Protein AF-A0A359EDQ5-F1 (afdb_monomer_lite)

Radius of gyration: 17.06 Å; chains: 1; bounding box: 41×29×51 Å

pLDDT: mean 89.93, std 11.16, range [50.0, 98.31]

Structure (mmCIF, N/CA/C/O backbone):
data_AF-A0A359EDQ5-F1
#
_entry.id   AF-A0A359EDQ5-F1
#
loop_
_atom_site.group_PDB
_atom_site.id
_atom_site.type_symbol
_atom_site.label_atom_id
_atom_site.label_alt_id
_atom_site.label_comp_id
_atom_site.label_asym_id
_atom_site.label_entity_id
_atom_site.label_seq_id
_atom_site.pdbx_PDB_ins_code
_atom_site.Cartn_x
_atom_site.Cartn_y
_atom_site.Cartn_z
_atom_site.occupancy
_atom_site.B_iso_or_equiv
_atom_site.auth_seq_id
_atom_site.auth_comp_id
_atom_site.auth_asym_id
_atom_site.auth_atom_id
_atom_site.pdbx_PDB_model_num
ATOM 1 N N . CYS A 1 1 ? -0.536 1.772 -9.699 1.00 50.00 1 CYS A N 1
ATOM 2 C CA . CYS A 1 1 ? -1.063 1.840 -8.316 1.00 50.00 1 CYS A CA 1
ATOM 3 C C . CYS A 1 1 ? -1.316 3.305 -7.915 1.00 50.00 1 CYS A C 1
ATOM 5 O O . CYS A 1 1 ? -0.782 3.793 -6.926 1.00 50.00 1 CYS A O 1
ATOM 7 N N . GLU A 1 2 ? -2.066 4.057 -8.730 1.00 57.19 2 GLU A N 1
ATOM 8 C CA . GLU A 1 2 ? -2.254 5.505 -8.508 1.00 57.19 2 GLU A CA 1
ATOM 9 C C . GLU A 1 2 ? -3.423 5.823 -7.583 1.00 57.19 2 GLU A C 1
ATOM 11 O O . GLU A 1 2 ? -3.377 6.811 -6.856 1.00 57.19 2 GLU A O 1
ATOM 16 N N . VAL A 1 3 ? -4.456 4.979 -7.619 1.00 64.50 3 VAL A N 1
ATOM 17 C CA . VAL A 1 3 ? -5.777 5.309 -7.078 1.00 64.50 3 VAL A CA 1
ATOM 18 C C . VAL A 1 3 ? -5.747 5.462 -5.557 1.00 64.50 3 VAL A C 1
ATOM 20 O O . VAL A 1 3 ? -6.293 6.428 -5.042 1.00 64.50 3 VAL A O 1
ATOM 23 N N . TRP A 1 4 ? -5.046 4.574 -4.846 1.00 74.19 4 TRP A N 1
ATOM 24 C CA . TRP A 1 4 ? -5.057 4.553 -3.376 1.00 74.19 4 TRP A CA 1
ATOM 25 C C . TRP A 1 4 ? -3.692 4.816 -2.719 1.00 74.19 4 TRP A C 1
ATOM 27 O O . TRP A 1 4 ? -3.594 4.836 -1.494 1.00 74.19 4 TRP A O 1
ATOM 37 N N . ARG A 1 5 ? -2.656 5.076 -3.534 1.00 81.56 5 ARG A N 1
ATOM 38 C CA . ARG A 1 5 ? -1.281 5.419 -3.119 1.00 81.56 5 ARG A CA 1
ATOM 39 C C . ARG A 1 5 ? -0.727 4.472 -2.041 1.00 81.56 5 ARG A C 1
ATOM 41 O O . ARG A 1 5 ? -0.610 3.286 -2.327 1.00 81.56 5 ARG A O 1
ATOM 48 N N . ASP A 1 6 ? -0.359 5.000 -0.875 1.00 87.81 6 ASP A N 1
ATOM 49 C CA . ASP A 1 6 ? 0.283 4.281 0.233 1.00 87.81 6 ASP A CA 1
ATOM 50 C C . ASP A 1 6 ? -0.710 3.801 1.304 1.00 87.81 6 ASP A C 1
ATOM 52 O O . ASP A 1 6 ? -0.309 3.284 2.340 1.00 87.81 6 ASP A O 1
ATOM 56 N N . LEU A 1 7 ? -2.018 3.902 1.028 1.00 93.06 7 LEU A N 1
ATOM 57 C CA . LEU A 1 7 ? -3.080 3.467 1.941 1.00 93.06 7 LEU A CA 1
ATOM 58 C C . LEU A 1 7 ? -3.015 4.147 3.320 1.00 93.06 7 LEU A C 1
ATOM 60 O O . LEU A 1 7 ? -3.411 3.557 4.319 1.00 93.06 7 LEU A O 1
ATOM 64 N N . ASP A 1 8 ? -2.570 5.406 3.381 1.00 91.44 8 ASP A N 1
ATOM 65 C CA . ASP A 1 8 ? -2.462 6.187 4.630 1.00 91.44 8 ASP A CA 1
ATOM 66 C C . ASP A 1 8 ? -3.806 6.422 5.343 1.00 91.44 8 ASP A C 1
ATOM 68 O O . ASP A 1 8 ? -3.846 6.877 6.478 1.00 91.44 8 ASP A O 1
ATOM 72 N N . TRP A 1 9 ? -4.913 6.118 4.668 1.00 93.19 9 TRP A N 1
ATOM 73 C CA . TRP A 1 9 ? -6.278 6.168 5.188 1.00 93.19 9 TRP A CA 1
ATOM 74 C C . TRP A 1 9 ? -6.733 4.838 5.819 1.00 93.19 9 TRP A C 1
ATOM 76 O O . TRP A 1 9 ? -7.876 4.737 6.261 1.00 93.19 9 TRP A O 1
ATOM 86 N N . LEU A 1 10 ? -5.862 3.823 5.851 1.00 95.38 10 LEU A N 1
ATOM 87 C CA . LEU A 1 10 ? -6.025 2.599 6.633 1.00 95.38 10 LEU A CA 1
ATOM 88 C C . LEU A 1 10 ? -5.226 2.704 7.932 1.00 95.38 10 LEU A C 1
ATOM 90 O O . LEU A 1 10 ? -4.094 3.196 7.940 1.00 95.38 10 LEU A O 1
ATOM 94 N N . VAL A 1 11 ? -5.777 2.150 9.011 1.00 94.81 11 VAL A N 1
ATOM 95 C CA . VAL A 1 11 ? -4.982 1.844 10.206 1.00 94.81 11 VAL A CA 1
ATOM 96 C C . VAL A 1 11 ? -3.942 0.774 9.871 1.00 94.81 11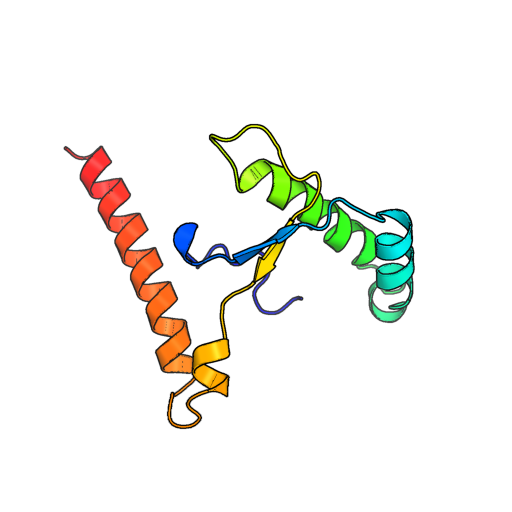 VAL A C 1
ATOM 98 O O . VAL A 1 11 ? -4.173 -0.073 9.007 1.00 94.81 11 VAL A O 1
ATOM 101 N N . ASP A 1 12 ? -2.797 0.785 10.555 1.00 90.62 12 ASP A N 1
ATOM 102 C CA . ASP A 1 12 ? -1.684 -0.114 10.213 1.00 90.62 12 ASP A CA 1
ATOM 103 C C . ASP A 1 12 ? -2.060 -1.600 10.305 1.00 90.62 12 ASP A C 1
ATOM 105 O O . ASP A 1 12 ? -1.581 -2.396 9.503 1.00 90.62 12 ASP A O 1
ATOM 109 N N . SER A 1 13 ? -2.977 -1.970 11.207 1.00 91.81 13 SER A N 1
ATOM 110 C CA . SER A 1 13 ? -3.478 -3.346 11.336 1.00 91.81 13 SER A CA 1
ATOM 111 C C . SER A 1 13 ? -4.331 -3.820 10.155 1.00 91.81 13 SER A C 1
ATOM 113 O O . SER A 1 13 ? -4.482 -5.023 9.972 1.00 91.81 13 SER A O 1
ATOM 115 N N . ASP A 1 14 ? -4.902 -2.897 9.376 1.00 94.31 14 ASP A N 1
ATOM 116 C CA . ASP A 1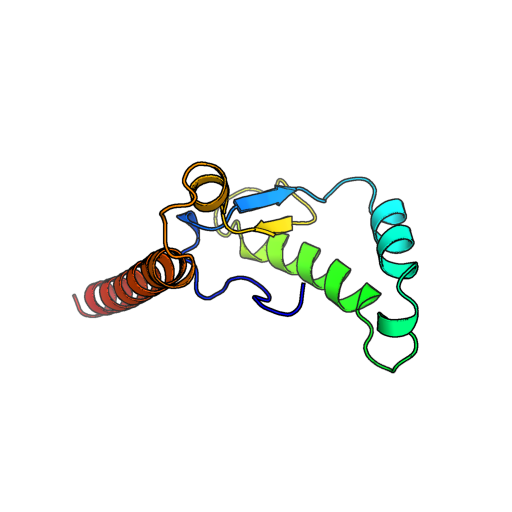 14 ? -5.717 -3.203 8.193 1.00 94.31 14 ASP A CA 1
ATOM 117 C C . ASP A 1 14 ? -4.874 -3.209 6.896 1.00 94.31 14 ASP A C 1
ATOM 119 O O . ASP A 1 14 ? -5.375 -3.576 5.830 1.00 94.31 14 ASP A O 1
ATOM 123 N N . LYS A 1 15 ? -3.588 -2.827 6.963 1.00 93.00 15 LYS A N 1
ATOM 124 C CA . LYS A 1 15 ? -2.652 -2.899 5.831 1.00 93.00 15 LYS A CA 1
ATOM 125 C C . LYS A 1 15 ? -2.040 -4.295 5.737 1.00 93.00 15 LYS A C 1
ATOM 127 O O . LYS A 1 15 ? -1.453 -4.803 6.689 1.00 93.00 15 LYS A O 1
ATOM 132 N N . ILE A 1 16 ? -2.085 -4.882 4.545 1.00 91.56 16 ILE A N 1
ATOM 133 C CA . ILE A 1 16 ? -1.334 -6.100 4.227 1.00 91.56 16 ILE A CA 1
ATOM 134 C C . ILE A 1 16 ? 0.006 -5.696 3.618 1.00 91.56 16 ILE A C 1
ATOM 136 O O . ILE A 1 16 ? 0.043 -5.104 2.540 1.00 91.56 16 ILE A O 1
ATOM 140 N N . GLY A 1 17 ? 1.101 -6.026 4.301 1.00 91.00 17 GLY A N 1
ATOM 141 C CA . GLY A 1 17 ? 2.457 -5.882 3.776 1.00 91.00 17 GLY A CA 1
ATOM 142 C C . GLY A 1 17 ? 2.874 -7.110 2.969 1.00 91.00 17 GLY A C 1
ATOM 143 O O . GLY A 1 17 ? 2.880 -8.224 3.485 1.00 91.00 17 GLY A O 1
ATOM 144 N N . PHE A 1 18 ? 3.251 -6.904 1.711 1.00 91.56 18 PHE A N 1
ATOM 145 C CA . PHE A 1 18 ? 3.872 -7.914 0.862 1.00 91.56 18 PHE A CA 1
ATOM 146 C C . PHE A 1 18 ? 5.377 -7.672 0.814 1.00 91.56 18 PHE A C 1
ATOM 148 O O . PHE A 1 18 ? 5.809 -6.603 0.374 1.00 91.56 18 PHE A O 1
ATOM 155 N N . ASP A 1 19 ? 6.160 -8.663 1.235 1.00 92.00 19 ASP A N 1
ATOM 156 C CA . ASP A 1 19 ? 7.617 -8.611 1.149 1.00 92.00 19 ASP A CA 1
ATOM 157 C C . ASP A 1 19 ? 8.064 -8.648 -0.322 1.00 92.00 19 ASP A C 1
ATOM 159 O O . ASP A 1 19 ? 7.744 -9.570 -1.075 1.00 92.00 19 ASP A O 1
ATOM 163 N N . THR A 1 20 ? 8.794 -7.616 -0.737 1.00 93.38 20 THR A N 1
ATOM 164 C CA . THR A 1 20 ? 9.404 -7.493 -2.063 1.00 93.38 20 THR A CA 1
ATOM 165 C C . THR A 1 20 ? 10.917 -7.294 -1.957 1.00 93.38 20 THR A C 1
ATOM 167 O O . THR A 1 20 ? 11.496 -6.531 -2.730 1.00 93.38 20 THR A O 1
ATOM 170 N N . SER A 1 21 ? 11.566 -7.905 -0.970 1.00 92.75 21 SER A N 1
ATOM 171 C CA . SER A 1 21 ? 13.011 -7.772 -0.738 1.00 92.75 21 SER A CA 1
ATOM 172 C C . SER A 1 21 ? 13.839 -8.474 -1.808 1.00 92.75 21 SER A C 1
ATOM 174 O O . SER A 1 21 ? 14.923 -8.020 -2.168 1.00 92.75 21 SER A O 1
ATOM 176 N N . GLU A 1 22 ? 13.329 -9.584 -2.336 1.00 93.69 22 GLU A N 1
ATOM 177 C CA . GLU A 1 22 ? 14.065 -10.416 -3.279 1.00 93.69 22 GLU A CA 1
ATOM 178 C C . GLU A 1 22 ? 13.956 -9.917 -4.724 1.00 93.69 22 GLU A C 1
ATOM 180 O O . GLU A 1 22 ? 12.991 -9.269 -5.133 1.00 93.69 22 GLU A O 1
ATOM 185 N N . HIS A 1 23 ? 14.952 -10.272 -5.538 1.00 95.06 23 HIS A N 1
ATOM 186 C CA . HIS A 1 23 ? 14.942 -10.058 -6.987 1.00 95.06 23 HIS A CA 1
ATOM 187 C C . HIS A 1 23 ? 14.736 -8.595 -7.434 1.00 95.06 23 HIS A C 1
ATOM 189 O O . HIS A 1 23 ? 14.026 -8.333 -8.407 1.00 95.06 23 HIS A O 1
ATOM 195 N N . GLU A 1 24 ? 15.389 -7.630 -6.774 1.00 94.50 24 GLU A N 1
ATOM 196 C CA . GLU A 1 24 ? 15.294 -6.193 -7.105 1.00 94.50 24 GLU A CA 1
ATOM 197 C C . GLU A 1 24 ? 15.553 -5.901 -8.598 1.00 94.50 24 GLU A C 1
ATOM 199 O O . GLU A 1 24 ? 14.870 -5.072 -9.202 1.00 94.50 24 GLU A O 1
ATOM 204 N N . SER A 1 25 ? 16.477 -6.631 -9.233 1.00 95.75 25 SER A N 1
ATOM 205 C CA . SER A 1 25 ? 16.760 -6.502 -10.669 1.00 95.75 25 SER A CA 1
ATOM 206 C C . SER A 1 25 ? 15.567 -6.882 -11.554 1.00 95.75 25 SER A C 1
ATOM 208 O O . SER A 1 25 ? 15.271 -6.173 -12.517 1.00 95.75 25 SER A O 1
ATOM 210 N N . LEU A 1 26 ? 14.844 -7.956 -11.217 1.00 96.44 26 LEU A N 1
ATOM 211 C CA . LEU A 1 26 ? 13.628 -8.361 -11.930 1.00 96.44 26 LEU A CA 1
ATOM 212 C C . LEU A 1 26 ? 12.498 -7.359 -11.699 1.00 96.44 26 LEU A C 1
ATOM 214 O O . LEU A 1 26 ? 11.761 -7.040 -12.629 1.00 96.44 26 LEU A O 1
ATOM 218 N N . GLN A 1 27 ? 12.384 -6.821 -10.484 1.00 95.19 27 GLN A N 1
ATOM 219 C CA . GLN A 1 27 ? 11.410 -5.779 -10.175 1.00 95.19 27 GLN A CA 1
ATOM 220 C C . GLN A 1 27 ? 11.642 -4.518 -11.017 1.00 95.19 27 GLN A C 1
ATOM 222 O O . GLN A 1 27 ? 10.695 -3.996 -11.608 1.00 95.19 27 GLN A O 1
ATOM 227 N N . ALA A 1 28 ? 12.890 -4.048 -11.096 1.00 94.75 28 ALA A N 1
ATOM 228 C CA . ALA A 1 28 ? 13.255 -2.880 -11.890 1.00 94.75 28 ALA A CA 1
ATOM 229 C C . ALA A 1 28 ? 12.995 -3.113 -13.385 1.00 94.75 28 ALA A C 1
ATOM 231 O O . ALA A 1 28 ? 12.398 -2.260 -14.042 1.00 94.75 28 ALA A O 1
ATOM 232 N N . ALA A 1 29 ? 13.369 -4.288 -13.904 1.00 95.94 29 ALA A N 1
ATOM 233 C CA . ALA A 1 29 ? 13.092 -4.663 -15.288 1.00 95.94 29 ALA A CA 1
ATOM 234 C C . ALA A 1 29 ? 11.584 -4.684 -15.584 1.00 95.94 29 ALA A C 1
ATOM 236 O O . ALA A 1 29 ? 11.157 -4.124 -16.589 1.00 95.94 29 ALA A O 1
ATOM 237 N N . LEU A 1 30 ? 10.773 -5.267 -14.693 1.00 94.62 30 LEU A N 1
ATOM 238 C CA . LEU A 1 30 ? 9.322 -5.365 -14.859 1.00 94.62 30 LEU A CA 1
ATOM 239 C C . LEU A 1 30 ? 8.647 -3.990 -14.891 1.00 94.62 30 LEU A C 1
ATOM 241 O O . LEU A 1 30 ? 7.835 -3.729 -15.776 1.00 94.62 30 LEU A O 1
ATOM 245 N N . VAL A 1 31 ? 8.970 -3.102 -13.945 1.00 92.75 31 VAL A N 1
ATOM 246 C CA . VAL A 1 31 ? 8.387 -1.749 -13.937 1.00 92.75 31 VAL A CA 1
ATOM 247 C C . VAL A 1 31 ? 8.880 -0.941 -15.144 1.00 92.75 31 VAL A C 1
ATOM 249 O O . VAL A 1 31 ? 8.119 -0.157 -15.705 1.00 92.75 31 VAL A O 1
ATOM 252 N N . GLY A 1 32 ? 10.111 -1.192 -15.600 1.00 93.25 32 GLY A N 1
ATOM 253 C CA . GLY A 1 32 ? 10.701 -0.584 -16.792 1.00 93.25 32 GLY A CA 1
ATOM 254 C C . GLY A 1 32 ? 9.969 -0.875 -18.108 1.00 93.25 32 GLY A C 1
ATOM 255 O O . GLY A 1 32 ? 10.116 -0.108 -19.054 1.00 93.25 32 GLY A O 1
ATOM 256 N N . VAL A 1 33 ? 9.150 -1.934 -18.182 1.00 95.38 33 VAL A N 1
ATOM 257 C CA . VAL A 1 33 ? 8.371 -2.279 -19.392 1.00 95.38 33 VAL A CA 1
ATOM 258 C C . VAL A 1 33 ? 7.314 -1.213 -19.725 1.00 95.38 33 VAL A C 1
ATOM 260 O O . VAL A 1 33 ? 6.908 -1.073 -20.879 1.00 95.38 33 VAL A O 1
ATOM 263 N N . PHE A 1 34 ? 6.857 -0.436 -18.739 1.00 92.19 34 PHE A N 1
ATOM 264 C CA . PHE A 1 34 ? 5.760 0.520 -18.906 1.00 92.19 34 PHE A CA 1
ATOM 265 C C . PHE A 1 34 ? 6.244 1.890 -19.410 1.00 92.19 34 PHE A C 1
ATOM 267 O O . PHE A 1 34 ? 6.163 2.885 -18.695 1.00 92.19 34 PHE A O 1
ATOM 274 N N . ASP A 1 35 ? 6.691 1.961 -20.666 1.00 90.75 35 ASP A N 1
ATOM 275 C CA . ASP A 1 35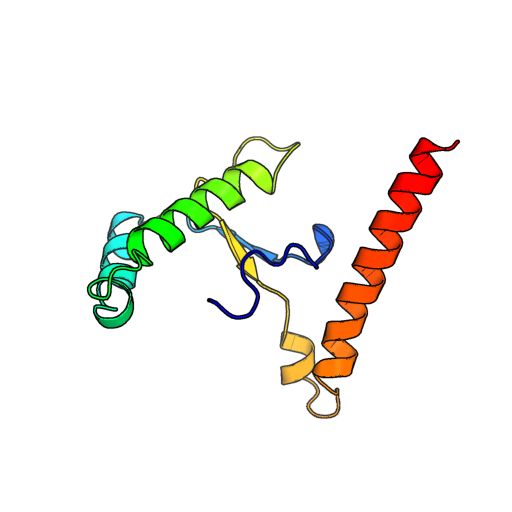 ? 7.300 3.168 -21.258 1.00 90.75 35 ASP A CA 1
ATOM 276 C C . ASP A 1 35 ? 6.401 4.419 -21.194 1.00 90.75 35 ASP A C 1
ATOM 278 O O . ASP A 1 35 ? 6.850 5.509 -20.839 1.00 90.75 35 ASP A O 1
ATOM 282 N N . SER A 1 36 ? 5.088 4.259 -21.405 1.00 91.44 36 SER A N 1
ATOM 283 C CA . SER A 1 36 ? 4.117 5.362 -21.260 1.00 91.44 36 SER A CA 1
ATOM 284 C C . SER A 1 36 ? 4.098 5.989 -19.857 1.00 91.44 36 SER A C 1
ATOM 286 O O . SER A 1 36 ? 3.742 7.157 -19.705 1.00 91.44 36 SER A O 1
ATOM 288 N N . GLN A 1 37 ? 4.506 5.230 -18.837 1.00 87.62 37 GLN A N 1
ATOM 289 C CA . GLN A 1 37 ? 4.618 5.654 -17.444 1.00 87.62 37 GLN A CA 1
ATOM 290 C C . GLN A 1 37 ? 6.047 6.094 -17.082 1.00 87.62 37 GLN A C 1
ATOM 292 O O . GLN A 1 37 ? 6.322 6.314 -15.914 1.00 87.62 37 GLN A O 1
ATOM 297 N N . ILE A 1 38 ? 6.988 6.184 -18.024 1.00 89.94 38 ILE A N 1
ATOM 298 C CA . ILE A 1 38 ? 8.390 6.548 -17.737 1.00 89.94 38 ILE A CA 1
ATOM 299 C C . ILE A 1 38 ? 8.848 7.683 -18.655 1.00 89.94 38 ILE A C 1
ATOM 301 O O . ILE A 1 38 ? 9.373 8.695 -18.184 1.00 89.94 38 ILE A O 1
ATOM 305 N N . ALA A 1 39 ? 8.611 7.549 -19.962 1.00 88.44 39 ALA A N 1
ATOM 306 C CA . ALA A 1 39 ? 9.062 8.494 -20.979 1.00 88.44 39 ALA A CA 1
ATOM 307 C C . ALA A 1 39 ? 8.325 9.844 -20.926 1.00 88.44 39 ALA A C 1
ATOM 309 O O . ALA A 1 39 ? 8.891 10.876 -21.277 1.00 88.44 39 ALA A O 1
ATOM 310 N N . GLY A 1 40 ? 7.082 9.866 -20.433 1.00 84.50 40 GLY A N 1
ATOM 311 C CA . GLY A 1 40 ? 6.239 11.067 -20.349 1.00 84.50 40 GLY A CA 1
ATOM 312 C C . GLY A 1 40 ? 6.608 12.065 -19.240 1.00 84.50 40 GLY A C 1
ATOM 313 O O . GLY A 1 40 ? 5.800 12.931 -18.911 1.00 84.50 40 GLY A O 1
ATOM 314 N N . GLY A 1 41 ? 7.784 11.931 -18.615 1.00 81.31 41 GLY A N 1
ATOM 315 C CA . GLY A 1 41 ? 8.298 12.842 -17.581 1.00 81.31 41 GLY A CA 1
ATOM 316 C C . GLY A 1 41 ? 7.962 12.454 -16.138 1.00 81.31 41 GLY A C 1
ATOM 317 O O . GLY A 1 41 ? 8.572 12.972 -15.204 1.00 81.31 41 GLY A O 1
ATOM 318 N N . LYS A 1 42 ? 7.049 11.503 -15.925 1.00 83.31 42 LYS A N 1
ATOM 319 C CA . LYS A 1 42 ? 6.829 10.885 -14.612 1.00 83.31 42 LYS A CA 1
ATOM 320 C C . LYS A 1 42 ? 7.684 9.623 -14.515 1.00 83.31 42 LYS A C 1
ATOM 322 O O . LYS A 1 42 ? 7.538 8.735 -15.335 1.00 83.31 42 LYS A O 1
ATOM 327 N N . ARG A 1 43 ? 8.573 9.532 -13.524 1.00 92.75 43 ARG A N 1
ATOM 328 C CA . ARG A 1 43 ? 9.483 8.387 -13.322 1.00 92.75 43 ARG A CA 1
ATOM 329 C C . ARG A 1 43 ? 8.857 7.322 -12.418 1.00 92.75 43 ARG A C 1
ATOM 331 O O . ARG A 1 43 ? 9.258 7.175 -11.262 1.00 92.75 43 ARG A O 1
ATOM 338 N N . TYR A 1 44 ? 7.827 6.621 -12.908 1.00 91.50 44 TYR A N 1
ATOM 339 C CA . TYR A 1 44 ? 7.126 5.602 -12.106 1.00 91.50 44 TYR A CA 1
ATOM 340 C C . TYR A 1 44 ? 8.017 4.418 -11.727 1.00 91.50 44 TYR A C 1
ATOM 342 O O . TYR A 1 44 ? 7.779 3.799 -10.691 1.00 91.50 44 TYR A O 1
ATOM 350 N N . ASP A 1 45 ? 9.054 4.138 -12.513 1.00 93.50 45 ASP A N 1
ATOM 351 C CA . ASP A 1 45 ? 10.129 3.206 -12.180 1.00 93.50 45 ASP A CA 1
ATOM 352 C C . ASP A 1 45 ? 10.794 3.574 -10.847 1.00 93.50 45 ASP A C 1
ATOM 354 O O . ASP A 1 45 ? 10.756 2.797 -9.890 1.00 93.50 45 ASP A O 1
ATOM 358 N N . LEU A 1 46 ? 11.309 4.801 -10.743 1.00 94.56 46 LEU A N 1
ATOM 359 C CA . LEU A 1 46 ? 11.971 5.286 -9.534 1.00 94.56 46 LEU A CA 1
ATOM 360 C C . LEU A 1 46 ? 10.986 5.433 -8.374 1.00 94.56 46 LEU A C 1
ATOM 362 O O . LEU A 1 46 ? 11.299 5.039 -7.252 1.00 94.56 46 LEU A O 1
ATOM 366 N N . ALA A 1 47 ? 9.790 5.964 -8.639 1.00 93.75 47 ALA A N 1
ATOM 367 C CA . ALA A 1 47 ? 8.779 6.175 -7.610 1.00 93.75 47 ALA A CA 1
ATOM 368 C C . ALA A 1 47 ? 8.301 4.851 -6.994 1.00 93.75 47 ALA A C 1
ATOM 370 O O . ALA A 1 47 ? 8.180 4.753 -5.777 1.00 93.75 47 ALA A O 1
ATOM 371 N N . THR A 1 48 ? 8.068 3.819 -7.811 1.00 92.94 48 THR A N 1
ATOM 372 C CA . THR A 1 48 ? 7.608 2.507 -7.329 1.00 92.94 48 THR A CA 1
ATOM 373 C C . THR A 1 48 ? 8.678 1.822 -6.486 1.00 92.94 48 THR A C 1
ATOM 375 O O . THR A 1 48 ? 8.379 1.334 -5.396 1.00 92.94 48 THR A O 1
ATOM 378 N N . MET A 1 49 ? 9.930 1.811 -6.957 1.00 94.62 49 MET A N 1
ATOM 379 C CA . MET A 1 49 ? 11.035 1.194 -6.218 1.00 94.62 49 MET A CA 1
ATOM 380 C C . MET A 1 49 ? 11.354 1.961 -4.930 1.00 94.62 49 MET A C 1
ATOM 382 O O . MET A 1 49 ? 11.541 1.348 -3.881 1.00 94.62 49 MET A O 1
ATOM 386 N N . GLY A 1 50 ? 11.357 3.297 -4.981 1.00 94.50 50 GLY A N 1
ATOM 387 C CA . GLY A 1 50 ? 11.566 4.144 -3.806 1.00 94.50 50 GLY A CA 1
ATOM 388 C C . GLY A 1 50 ? 10.475 3.960 -2.754 1.00 94.50 50 GLY A C 1
ATOM 389 O O . GLY A 1 50 ? 10.781 3.804 -1.575 1.00 94.50 50 GLY A O 1
ATOM 390 N N . ARG A 1 51 ? 9.211 3.884 -3.182 1.00 92.81 51 ARG A N 1
ATOM 391 C CA . ARG A 1 51 ? 8.071 3.629 -2.295 1.00 92.81 51 ARG A CA 1
ATOM 392 C C . ARG A 1 51 ? 8.192 2.298 -1.559 1.00 92.81 51 ARG A C 1
ATOM 394 O O . ARG A 1 51 ? 7.950 2.265 -0.363 1.00 92.81 51 ARG A O 1
ATOM 401 N N . ARG A 1 52 ? 8.623 1.221 -2.226 1.00 93.00 52 ARG A N 1
ATOM 402 C CA . ARG A 1 52 ? 8.823 -0.081 -1.559 1.00 93.00 52 ARG A CA 1
ATOM 403 C C . ARG A 1 52 ? 9.824 0.008 -0.412 1.00 93.00 52 ARG A C 1
ATOM 405 O O . ARG A 1 52 ? 9.571 -0.540 0.657 1.00 93.00 52 ARG A O 1
ATOM 412 N N . LYS A 1 53 ? 10.933 0.721 -0.626 1.00 93.38 53 LYS A N 1
ATOM 413 C CA . LYS A 1 53 ? 11.960 0.942 0.403 1.00 93.38 53 LYS A CA 1
ATOM 414 C C . LYS A 1 53 ? 11.430 1.814 1.539 1.00 93.38 53 LYS A C 1
ATOM 416 O O . LYS A 1 53 ? 11.579 1.448 2.696 1.00 93.38 53 LYS A O 1
ATOM 421 N N . ALA A 1 54 ? 10.755 2.917 1.210 1.00 92.50 54 ALA A N 1
ATOM 422 C CA . ALA A 1 54 ? 10.137 3.790 2.206 1.00 92.50 54 ALA A CA 1
ATOM 423 C C . ALA A 1 54 ? 9.120 3.030 3.072 1.00 92.50 54 ALA A C 1
ATOM 425 O O . ALA A 1 54 ? 9.158 3.123 4.294 1.00 92.50 54 ALA A O 1
ATOM 426 N N . ASN A 1 55 ? 8.261 2.223 2.450 1.00 92.12 55 ASN A N 1
ATOM 427 C CA . ASN A 1 55 ? 7.278 1.409 3.155 1.00 92.12 55 ASN A CA 1
ATOM 428 C C . ASN A 1 55 ? 7.947 0.404 4.091 1.00 92.12 55 ASN A C 1
ATOM 430 O O . ASN A 1 55 ? 7.551 0.318 5.244 1.00 92.12 55 ASN A O 1
ATOM 434 N N . ALA A 1 56 ? 8.993 -0.297 3.642 1.00 90.06 56 ALA A N 1
ATOM 435 C CA . ALA A 1 56 ? 9.747 -1.202 4.508 1.00 90.06 56 ALA A CA 1
ATOM 436 C C . ALA A 1 56 ? 10.284 -0.490 5.762 1.00 90.06 56 ALA A C 1
ATOM 438 O O . ALA A 1 56 ? 10.098 -0.986 6.867 1.00 90.06 56 ALA A O 1
ATOM 439 N N . THR A 1 57 ? 10.854 0.708 5.600 1.00 88.81 57 THR A N 1
ATOM 440 C CA . THR A 1 57 ? 11.379 1.511 6.715 1.00 88.81 57 THR A CA 1
ATOM 441 C C . THR A 1 57 ? 10.289 2.021 7.663 1.00 88.81 57 THR A C 1
ATOM 443 O O . THR A 1 57 ? 10.496 2.059 8.872 1.00 88.81 57 THR A O 1
ATOM 446 N N . TYR A 1 58 ? 9.140 2.459 7.141 1.00 86.75 58 TYR A N 1
ATOM 447 C CA . TYR A 1 58 ? 8.110 3.110 7.959 1.00 86.75 58 TYR A CA 1
ATOM 448 C C . TYR A 1 58 ? 7.064 2.150 8.539 1.00 86.75 58 TYR A C 1
ATOM 450 O O . TYR A 1 58 ? 6.418 2.504 9.522 1.00 86.75 58 TYR A O 1
ATOM 458 N N . PHE A 1 59 ? 6.885 0.955 7.967 1.00 79.06 59 PHE A N 1
ATOM 459 C CA . PHE A 1 59 ? 5.842 0.018 8.398 1.00 79.06 59 PHE A CA 1
ATOM 460 C C . PHE A 1 59 ? 6.154 -0.671 9.732 1.00 79.06 59 PHE A C 1
ATOM 462 O O . PHE A 1 59 ? 5.254 -0.894 10.537 1.00 79.06 59 PHE A O 1
ATOM 469 N N . GLN A 1 60 ? 7.420 -1.016 9.987 1.00 66.88 60 GLN A N 1
ATOM 470 C CA . GLN A 1 60 ? 7.842 -1.718 11.204 1.00 66.88 60 GLN A CA 1
ATOM 471 C C . GLN A 1 60 ? 8.648 -0.795 12.122 1.00 66.88 60 GLN A C 1
ATOM 473 O O . GLN A 1 60 ? 9.848 -0.953 12.297 1.00 66.88 60 GLN A O 1
ATOM 478 N N . SER A 1 61 ? 7.979 0.149 12.783 1.00 56.47 61 SER A N 1
ATOM 479 C CA . SER A 1 61 ? 8.629 1.091 13.710 1.00 56.47 61 SER A CA 1
ATOM 480 C C . SER A 1 61 ? 9.252 0.444 14.963 1.00 56.47 61 SER A C 1
ATOM 482 O O . SER A 1 61 ? 10.059 1.082 15.641 1.00 56.47 61 SER A O 1
ATOM 484 N N . HIS A 1 62 ? 8.906 -0.811 15.285 1.00 52.28 62 HIS A N 1
ATOM 485 C CA . HIS A 1 62 ? 9.332 -1.499 16.515 1.00 52.28 62 HIS A CA 1
ATOM 486 C C . HIS A 1 62 ? 9.893 -2.924 16.309 1.00 52.28 62 HIS A C 1
ATOM 488 O O . HIS A 1 62 ? 10.099 -3.641 17.289 1.00 52.28 62 HIS A O 1
ATOM 494 N N . GLY A 1 63 ? 10.146 -3.347 15.064 1.00 54.88 63 GLY A N 1
ATOM 495 C CA . GLY A 1 63 ? 10.754 -4.644 14.728 1.00 54.88 63 GLY A CA 1
ATOM 496 C C . GLY A 1 63 ? 12.163 -4.487 14.149 1.00 54.88 63 GLY A C 1
ATOM 497 O O . GLY A 1 63 ? 12.521 -3.415 13.678 1.00 54.88 63 GLY A O 1
ATOM 498 N N . VAL A 1 64 ? 12.980 -5.544 14.183 1.00 53.72 64 VAL A N 1
ATOM 499 C CA . VAL A 1 64 ? 14.224 -5.589 13.391 1.00 53.72 64 VAL A CA 1
ATOM 500 C C . VAL A 1 64 ? 13.820 -5.716 11.921 1.00 53.72 64 VAL A C 1
ATOM 502 O O . VAL A 1 64 ? 13.054 -6.629 11.614 1.00 53.72 64 VAL A O 1
ATOM 505 N N . ASP A 1 65 ? 14.309 -4.817 11.055 1.00 57.47 65 ASP A N 1
ATOM 506 C CA . ASP A 1 65 ? 14.010 -4.765 9.614 1.00 57.47 65 ASP A CA 1
ATOM 507 C C . ASP A 1 65 ? 14.150 -6.154 8.974 1.00 57.47 65 ASP A C 1
ATOM 509 O O . ASP A 1 65 ? 15.250 -6.619 8.672 1.00 57.47 65 ASP A O 1
ATOM 513 N N . SER A 1 66 ? 13.023 -6.843 8.803 1.00 73.88 66 SER A N 1
ATOM 514 C CA . SER A 1 66 ? 13.003 -8.181 8.202 1.00 73.88 66 SER A CA 1
ATOM 515 C C . SER A 1 66 ? 12.864 -8.123 6.681 1.00 73.88 66 SER A C 1
ATOM 517 O O . SER A 1 66 ? 13.304 -9.043 5.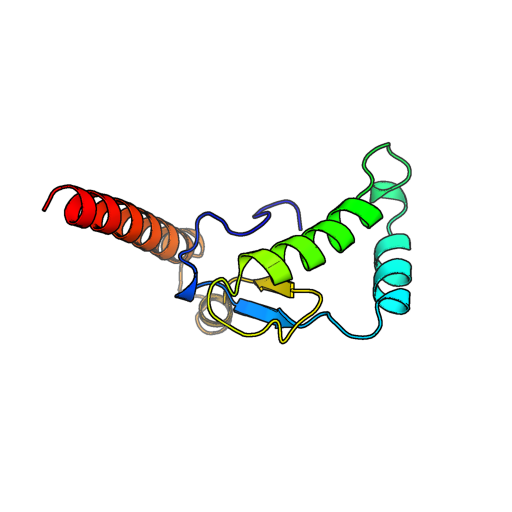995 1.00 73.88 66 SER A O 1
ATOM 519 N N . SER A 1 67 ? 12.348 -7.008 6.155 1.00 84.75 67 SER A N 1
ATOM 520 C CA . SER A 1 67 ? 12.149 -6.775 4.725 1.00 84.75 67 SER A CA 1
ATOM 521 C C . SER A 1 67 ? 12.884 -5.508 4.270 1.00 84.75 67 SER A C 1
ATOM 523 O O . SER A 1 67 ? 12.850 -4.478 4.933 1.00 84.75 67 SER A O 1
ATOM 525 N N . LEU A 1 68 ? 13.522 -5.564 3.099 1.00 89.81 68 LEU A N 1
ATOM 526 C CA . LEU A 1 68 ? 14.191 -4.443 2.421 1.00 89.81 68 LEU A CA 1
ATOM 527 C C . LEU A 1 68 ? 13.266 -3.699 1.442 1.00 89.81 68 LEU A C 1
ATOM 529 O O . LEU A 1 68 ? 13.618 -2.639 0.917 1.00 89.81 68 LEU A O 1
ATOM 533 N N . GLY A 1 69 ? 12.082 -4.252 1.177 1.00 92.44 69 GLY A N 1
ATOM 534 C CA . GLY A 1 69 ? 11.042 -3.615 0.382 1.00 92.44 69 GLY A CA 1
ATOM 535 C C . GLY A 1 69 ? 9.667 -4.173 0.727 1.00 92.44 69 GLY A C 1
ATOM 536 O O . GLY A 1 69 ? 9.518 -5.382 0.875 1.00 92.44 69 GLY A O 1
ATOM 537 N N . VAL A 1 70 ? 8.667 -3.296 0.833 1.00 92.44 70 VAL A N 1
ATOM 538 C CA . VAL A 1 70 ? 7.280 -3.673 1.131 1.00 92.44 70 VAL A CA 1
ATOM 539 C C . VAL A 1 70 ? 6.317 -2.990 0.164 1.00 92.44 70 VAL A C 1
ATOM 541 O O . VAL A 1 70 ? 6.349 -1.774 -0.029 1.00 92.44 70 VAL A O 1
ATOM 544 N N . ALA A 1 71 ? 5.411 -3.763 -0.427 1.00 92.12 71 ALA A N 1
ATOM 545 C CA . ALA A 1 71 ? 4.227 -3.228 -1.095 1.00 92.12 71 ALA A CA 1
ATOM 546 C C . ALA A 1 71 ? 3.006 -3.390 -0.182 1.00 92.12 71 ALA A C 1
ATOM 548 O O . ALA A 1 71 ? 2.840 -4.440 0.428 1.00 92.12 71 ALA A O 1
ATOM 549 N N . TYR A 1 72 ? 2.141 -2.380 -0.101 1.00 92.69 72 TYR A N 1
ATOM 550 C CA . TYR A 1 72 ? 0.900 -2.485 0.668 1.00 92.69 72 TYR A CA 1
ATOM 551 C C . TYR A 1 72 ? -0.272 -2.959 -0.189 1.00 92.69 72 TYR A C 1
ATOM 553 O O . TYR A 1 72 ? -0.357 -2.649 -1.381 1.00 92.69 72 TYR A O 1
ATOM 561 N N . GLY A 1 73 ? -1.215 -3.644 0.448 1.00 92.50 73 GLY A N 1
ATOM 562 C CA . GLY A 1 73 ? -2.537 -3.923 -0.092 1.00 92.50 73 GLY A CA 1
ATOM 563 C C . GLY A 1 73 ? -3.630 -3.845 0.969 1.00 92.50 73 GLY A C 1
ATOM 564 O O . GLY A 1 73 ? -3.364 -3.864 2.169 1.00 92.50 73 GLY A O 1
ATOM 565 N N . MET A 1 74 ? -4.866 -3.763 0.486 1.00 94.31 74 MET A N 1
ATOM 566 C CA . MET A 1 74 ? -6.093 -3.905 1.268 1.00 94.31 74 MET A CA 1
ATOM 567 C C . MET A 1 74 ? -6.738 -5.239 0.900 1.00 94.31 74 MET A C 1
ATOM 569 O O . MET A 1 74 ? -6.800 -5.573 -0.287 1.00 94.31 74 MET A O 1
ATOM 573 N N . ASP A 1 75 ? -7.228 -5.989 1.886 1.00 94.62 75 ASP A N 1
ATOM 574 C CA . ASP A 1 75 ? -7.917 -7.248 1.611 1.00 94.62 75 ASP A CA 1
ATOM 575 C C . ASP A 1 75 ? -9.290 -7.004 0.972 1.00 94.62 75 ASP A C 1
ATOM 577 O O . ASP A 1 75 ? -10.234 -6.548 1.618 1.00 94.62 75 ASP A O 1
ATOM 581 N N . LEU A 1 76 ? -9.401 -7.328 -0.314 1.00 94.94 76 LEU A N 1
ATOM 582 C CA . LEU A 1 76 ? -10.652 -7.273 -1.071 1.00 94.94 76 LEU A CA 1
ATOM 583 C C . LEU A 1 76 ? -11.313 -8.649 -1.229 1.00 94.94 76 LEU A C 1
ATOM 585 O O . LEU A 1 76 ? -12.373 -8.747 -1.851 1.00 94.94 76 LEU A O 1
ATOM 589 N N . THR A 1 77 ? -10.731 -9.709 -0.660 1.00 96.25 77 THR A N 1
ATOM 590 C CA . THR A 1 77 ? -11.280 -11.074 -0.705 1.00 96.25 77 THR A CA 1
ATOM 591 C C . THR A 1 77 ? -12.747 -11.145 -0.258 1.00 96.25 77 THR A C 1
ATOM 593 O O . THR A 1 77 ? -13.508 -11.880 -0.899 1.00 96.25 77 THR A O 1
ATOM 596 N N . PRO A 1 78 ? -13.215 -10.368 0.749 1.00 96.75 78 PRO A N 1
ATOM 597 C CA . PRO A 1 78 ? -14.630 -10.346 1.120 1.00 96.75 78 PRO A CA 1
ATOM 598 C C . PRO A 1 78 ? -15.564 -9.910 -0.015 1.00 96.75 78 PRO A C 1
ATOM 600 O O . PRO A 1 78 ? -16.618 -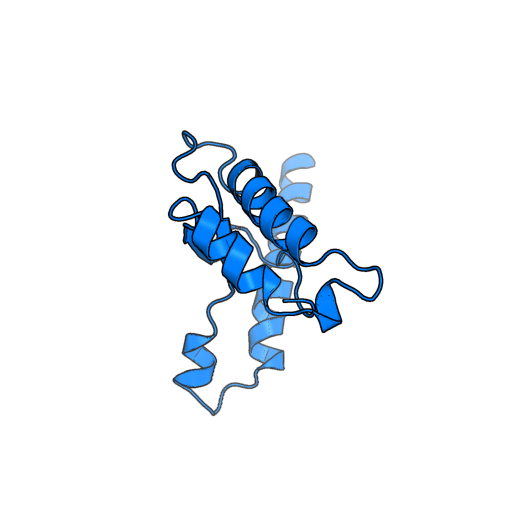10.517 -0.189 1.00 96.75 78 PRO A O 1
ATOM 603 N N . LEU A 1 79 ? -15.174 -8.916 -0.823 1.00 96.94 79 LEU A N 1
ATOM 604 C CA . LEU A 1 79 ? -15.980 -8.442 -1.957 1.00 96.94 79 LEU A CA 1
ATOM 605 C C . LEU A 1 79 ? -16.058 -9.480 -3.079 1.00 96.94 79 LEU A C 1
ATOM 607 O O . LEU A 1 79 ? -17.083 -9.607 -3.741 1.00 96.94 79 LEU A O 1
ATOM 611 N N . VAL A 1 80 ? -14.979 -10.240 -3.283 1.00 96.81 80 VAL A N 1
ATOM 612 C CA . VAL A 1 80 ? -14.947 -11.336 -4.262 1.00 96.81 80 VAL A CA 1
ATOM 613 C C . VAL A 1 80 ? -15.809 -12.508 -3.791 1.00 96.81 80 VAL A C 1
ATOM 615 O O . VAL A 1 80 ? -16.553 -13.092 -4.576 1.00 96.81 80 VAL A O 1
ATOM 618 N N . SER A 1 81 ? -15.720 -12.845 -2.504 1.00 97.56 81 SER A N 1
ATOM 619 C CA . SER A 1 81 ? -16.407 -14.002 -1.918 1.00 97.56 81 SER A CA 1
ATOM 620 C C . SER A 1 81 ? -17.898 -13.754 -1.689 1.00 97.56 81 SER A C 1
ATOM 622 O O . SER A 1 81 ? -18.679 -14.703 -1.670 1.00 97.56 81 SER A O 1
ATOM 624 N N . ASN A 1 82 ? -18.303 -12.493 -1.521 1.00 97.31 82 ASN A N 1
ATOM 625 C CA . ASN A 1 82 ? -19.696 -12.105 -1.363 1.00 97.31 82 ASN A CA 1
ATOM 626 C C . ASN A 1 82 ? -20.069 -10.932 -2.293 1.00 97.31 82 ASN A C 1
ATOM 628 O O . ASN A 1 82 ? -19.974 -9.769 -1.889 1.00 97.31 82 ASN A O 1
ATOM 632 N N . PRO A 1 83 ? -20.585 -11.225 -3.502 1.00 95.62 83 PRO A N 1
ATOM 633 C CA . PRO A 1 83 ? -20.981 -10.207 -4.476 1.00 95.62 83 PRO A CA 1
ATOM 634 C C . PRO A 1 83 ? -22.142 -9.303 -4.038 1.00 95.62 83 PRO A C 1
ATOM 636 O O . PRO A 1 83 ? -22.434 -8.328 -4.725 1.00 95.62 83 PRO A O 1
ATOM 639 N N . SER A 1 84 ? -22.839 -9.615 -2.936 1.00 97.62 84 SER A N 1
ATOM 640 C CA . SER A 1 84 ? -23.901 -8.750 -2.408 1.00 97.62 84 SER A CA 1
ATOM 641 C C . SER A 1 84 ? -23.366 -7.577 -1.581 1.00 97.62 84 SER A C 1
ATOM 643 O O . SER A 1 84 ? -24.152 -6.724 -1.173 1.00 97.62 84 SER A O 1
ATOM 645 N N . LEU A 1 85 ? -22.069 -7.560 -1.255 1.00 97.88 85 LEU A N 1
ATOM 646 C CA . LEU A 1 85 ? -21.450 -6.450 -0.539 1.00 97.88 85 LEU A CA 1
ATOM 647 C C . LEU A 1 85 ? -21.276 -5.257 -1.475 1.00 97.88 85 LEU A C 1
ATOM 649 O O . LEU A 1 85 ? -20.701 -5.382 -2.553 1.00 97.88 85 LEU A O 1
ATOM 653 N N . ASP A 1 86 ? -21.719 -4.084 -1.027 1.00 97.88 86 ASP A N 1
ATOM 654 C CA . ASP A 1 86 ? -21.431 -2.834 -1.720 1.00 97.88 86 ASP A CA 1
ATOM 655 C C . ASP A 1 86 ? -19.957 -2.427 -1.490 1.00 97.88 86 ASP A C 1
ATOM 657 O O . ASP A 1 86 ? -19.554 -2.223 -0.337 1.00 97.88 86 ASP A O 1
ATOM 661 N N . PRO A 1 87 ? -19.133 -2.285 -2.549 1.00 96.31 87 PRO A N 1
ATOM 662 C CA . PRO A 1 87 ? -17.720 -1.932 -2.408 1.00 96.31 87 PRO A CA 1
ATOM 663 C C . PRO A 1 87 ? -17.486 -0.589 -1.712 1.00 96.31 87 PRO A C 1
ATOM 665 O O . PRO A 1 87 ? -16.4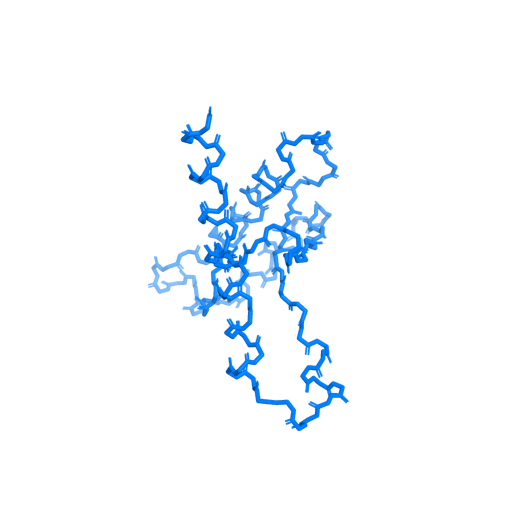95 -0.436 -0.990 1.00 96.31 87 PRO A O 1
ATOM 668 N N . ALA A 1 88 ? -18.382 0.384 -1.912 1.00 96.81 88 ALA A N 1
ATOM 669 C CA . ALA A 1 88 ? -18.256 1.698 -1.294 1.00 96.81 88 ALA A CA 1
ATOM 670 C C . ALA A 1 88 ? -18.511 1.611 0.214 1.00 96.81 88 ALA A C 1
ATOM 672 O O . ALA A 1 88 ? -17.664 2.041 0.996 1.00 96.81 88 ALA A O 1
ATOM 673 N N . ALA A 1 89 ? -19.611 0.980 0.630 1.00 98.00 89 ALA A N 1
ATOM 674 C CA . ALA A 1 89 ? -19.913 0.729 2.034 1.00 98.00 89 ALA A CA 1
ATOM 675 C C . ALA A 1 89 ? -18.792 -0.060 2.724 1.00 98.00 89 ALA A C 1
ATOM 677 O O . ALA A 1 89 ? -18.362 0.328 3.807 1.00 98.00 89 ALA A O 1
ATOM 678 N N . PHE A 1 90 ? -18.266 -1.109 2.079 1.00 97.38 90 PHE A N 1
ATOM 679 C CA . PHE A 1 90 ? -17.131 -1.883 2.590 1.00 97.38 90 PHE A CA 1
ATOM 680 C C . PHE A 1 90 ? -15.895 -1.003 2.813 1.00 97.38 90 PHE A C 1
ATOM 682 O O . PHE A 1 90 ? -15.343 -0.983 3.911 1.00 97.38 90 PHE A O 1
ATOM 689 N N . THR A 1 91 ? -15.503 -0.216 1.809 1.00 95.69 91 THR A N 1
ATOM 690 C CA . THR A 1 91 ? -14.325 0.665 1.894 1.00 95.69 91 THR A CA 1
ATOM 691 C C . THR A 1 91 ? -14.497 1.744 2.969 1.00 95.69 91 THR A C 1
ATOM 693 O O . THR A 1 91 ? -13.567 2.021 3.726 1.00 95.69 91 THR A O 1
ATOM 696 N N . LEU A 1 92 ? -15.698 2.321 3.099 1.00 97.38 92 LEU A N 1
ATOM 697 C CA . LEU A 1 92 ? -15.994 3.344 4.107 1.00 97.38 92 LEU A CA 1
ATOM 698 C C . LEU A 1 92 ? -15.856 2.820 5.544 1.00 97.38 92 LEU A C 1
ATOM 700 O O . LEU A 1 92 ? -15.549 3.607 6.440 1.00 97.38 92 LEU A O 1
ATOM 704 N N . THR A 1 93 ? -16.002 1.509 5.778 1.00 97.81 93 THR A N 1
ATOM 705 C CA . THR A 1 93 ? -15.753 0.936 7.113 1.00 97.81 93 THR A CA 1
ATOM 706 C C . THR A 1 93 ? -14.306 1.125 7.572 1.00 97.81 93 THR A C 1
ATOM 708 O O . THR A 1 93 ? -14.077 1.385 8.751 1.00 97.81 93 THR A O 1
ATOM 711 N N . PHE A 1 94 ? -13.331 1.075 6.661 1.00 97.44 94 PHE A N 1
ATOM 712 C CA . PHE A 1 94 ? -11.923 1.297 6.992 1.00 97.44 94 PHE A CA 1
ATOM 713 C C . PHE A 1 94 ? -11.630 2.763 7.306 1.00 97.44 94 PHE A C 1
ATOM 715 O O . PHE A 1 94 ? -10.921 3.062 8.264 1.00 97.44 94 PHE A O 1
ATOM 722 N N . ILE A 1 95 ? -12.240 3.686 6.558 1.00 96.94 95 ILE A N 1
ATOM 723 C CA . ILE A 1 95 ? -12.125 5.126 6.829 1.00 96.94 95 ILE A CA 1
ATOM 724 C C . ILE A 1 95 ? -12.703 5.449 8.211 1.00 96.94 95 ILE A C 1
ATOM 726 O O . ILE A 1 95 ? -12.102 6.205 8.971 1.00 96.94 95 ILE A O 1
ATOM 730 N N . GLN A 1 96 ? -13.834 4.833 8.570 1.00 98.31 96 GLN A N 1
ATOM 731 C CA . GLN A 1 96 ? -14.428 4.984 9.896 1.00 98.31 96 GLN A CA 1
ATOM 732 C C . GLN A 1 96 ? -13.493 4.483 11.008 1.00 98.31 96 GLN A C 1
ATOM 734 O O . GLN A 1 96 ? -13.363 5.140 12.039 1.00 98.31 96 GLN A O 1
ATOM 739 N N . ARG A 1 97 ? -12.812 3.348 10.803 1.00 98.06 97 ARG A N 1
ATOM 740 C CA . ARG A 1 97 ? -11.811 2.835 11.755 1.00 98.06 97 ARG A CA 1
ATOM 741 C C . ARG A 1 97 ? -10.630 3.787 11.905 1.00 98.06 97 ARG A C 1
ATOM 743 O O . ARG A 1 97 ? -10.231 4.068 13.029 1.00 98.06 97 ARG A O 1
ATOM 750 N N . PHE A 1 98 ? -10.112 4.315 10.798 1.00 97.88 98 PHE A N 1
ATOM 751 C CA . PHE A 1 98 ? -9.025 5.292 10.825 1.00 97.88 98 PHE A CA 1
ATOM 752 C C . PHE A 1 98 ? -9.426 6.578 11.557 1.00 97.88 98 PHE A C 1
ATOM 754 O O . PHE A 1 98 ? -8.675 7.069 12.395 1.00 97.88 98 PHE A O 1
ATOM 761 N N . MET A 1 99 ? -10.638 7.085 11.312 1.00 98.19 99 MET A N 1
ATOM 762 C CA . MET A 1 99 ? -11.184 8.235 12.040 1.00 98.19 99 MET A CA 1
ATOM 763 C C . MET A 1 99 ? -11.213 7.986 13.555 1.00 98.19 99 MET A C 1
ATOM 765 O O . MET A 1 99 ? -10.814 8.859 14.326 1.00 98.19 99 MET A O 1
ATOM 769 N N . ASN A 1 100 ? -11.657 6.797 13.973 1.00 98.12 100 ASN A N 1
ATOM 770 C CA . ASN A 1 100 ? -11.708 6.419 15.383 1.00 98.12 100 ASN A CA 1
ATOM 771 C C . ASN A 1 100 ? -10.299 6.318 15.996 1.00 98.12 100 ASN A C 1
ATOM 773 O O . ASN A 1 100 ? -10.076 6.898 17.053 1.00 98.12 100 ASN A O 1
ATOM 777 N N . ASP A 1 101 ? -9.331 5.681 15.320 1.00 97.25 101 ASP A N 1
ATOM 778 C CA . ASP A 1 101 ? -7.937 5.587 15.804 1.00 97.25 101 ASP A CA 1
ATOM 779 C C . ASP A 1 101 ? -7.313 6.975 16.022 1.00 97.25 101 ASP A C 1
ATOM 781 O O . ASP A 1 101 ? -6.656 7.226 17.036 1.00 97.25 101 ASP A O 1
ATOM 785 N N . VAL A 1 102 ? -7.556 7.912 15.100 1.00 96.94 102 VAL A N 1
ATOM 786 C CA . VAL A 1 102 ? -7.093 9.298 15.245 1.00 96.94 102 VAL A CA 1
ATOM 787 C C . VAL A 1 102 ? -7.721 9.957 16.475 1.00 96.94 102 VAL A C 1
ATOM 789 O O . VAL A 1 102 ? -6.995 10.560 17.268 1.00 96.94 102 VAL A O 1
ATOM 792 N N . ALA A 1 103 ? -9.038 9.831 16.664 1.00 97.62 103 ALA A N 1
ATOM 793 C CA . ALA A 1 103 ? -9.728 10.392 17.827 1.00 97.62 103 ALA A CA 1
ATOM 794 C C . ALA A 1 103 ? -9.175 9.820 19.147 1.00 97.62 103 ALA A C 1
ATOM 796 O O . ALA A 1 103 ? -8.777 10.582 20.029 1.00 97.62 103 ALA A O 1
ATOM 797 N N . GLU A 1 104 ? -9.030 8.497 19.241 1.00 96.94 104 GLU A N 1
ATOM 798 C CA . GLU A 1 104 ? -8.500 7.801 20.422 1.00 96.94 104 GLU A CA 1
ATOM 799 C C . GLU A 1 104 ? -7.048 8.202 20.752 1.00 96.94 104 GLU A C 1
ATOM 801 O O . GLU A 1 104 ? -6.645 8.261 21.919 1.00 96.94 104 GLU A O 1
ATOM 806 N N . ARG A 1 105 ? -6.209 8.493 19.747 1.00 95.88 105 ARG A N 1
ATOM 807 C CA . ARG A 1 105 ? -4.850 9.028 19.971 1.00 95.88 105 ARG A CA 1
ATOM 808 C C . ARG A 1 105 ? -4.875 10.411 20.624 1.00 95.88 105 ARG A C 1
ATOM 810 O O . ARG A 1 105 ? -4.076 10.650 21.529 1.00 95.88 105 ARG A O 1
ATOM 817 N N . PHE A 1 106 ? -5.774 11.299 20.201 1.00 97.50 106 PHE A N 1
ATOM 818 C CA . PHE A 1 106 ? -5.912 12.631 20.802 1.00 97.50 106 PHE A CA 1
ATOM 819 C C . PHE A 1 106 ? -6.519 12.590 22.207 1.00 97.50 106 PHE A C 1
ATOM 821 O O . PHE A 1 106 ? -6.094 13.359 23.072 1.00 97.50 106 PHE A O 1
ATOM 828 N N . GLU A 1 107 ? -7.456 11.678 22.464 1.00 97.19 107 GLU A N 1
ATOM 829 C CA . GLU A 1 107 ? -7.993 11.456 23.810 1.00 97.19 107 GLU A CA 1
ATOM 830 C C . GLU A 1 107 ? -6.892 11.020 24.784 1.00 97.19 107 GLU A C 1
ATOM 832 O O . GLU A 1 107 ? -6.759 11.608 25.854 1.00 97.19 107 GLU A O 1
ATOM 837 N N . ARG A 1 108 ? -6.030 10.074 24.383 1.00 95.75 108 ARG A N 1
ATOM 838 C CA . ARG A 1 108 ? -4.874 9.636 25.191 1.00 95.75 108 ARG A CA 1
ATOM 839 C C . ARG A 1 108 ? -3.846 10.733 25.451 1.00 95.75 108 ARG A C 1
ATOM 841 O O . ARG A 1 108 ? -3.183 10.690 26.477 1.00 95.75 108 ARG A O 1
ATOM 848 N N . LEU A 1 109 ? -3.684 11.682 24.529 1.00 94.31 109 LEU A N 1
ATOM 849 C CA . LEU A 1 109 ? -2.801 12.838 24.725 1.00 94.31 109 LEU A CA 1
ATOM 850 C C . LEU A 1 109 ? -3.375 13.835 25.749 1.00 94.31 109 LEU A C 1
ATOM 852 O O . LEU A 1 109 ? -2.627 14.592 26.360 1.00 94.31 109 LEU A O 1
ATOM 856 N N . SER A 1 110 ? -4.702 13.872 25.881 1.00 86.12 110 SER A N 1
ATOM 857 C CA . SER A 1 110 ? -5.424 14.844 26.709 1.00 86.12 110 SER A CA 1
ATOM 858 C C . SER A 1 110 ? -5.676 14.361 28.145 1.00 86.12 110 SER A C 1
ATOM 860 O O . SER A 1 110 ? -6.189 15.139 28.951 1.00 86.12 110 SER A O 1
ATOM 862 N N . ALA A 1 111 ? -5.355 13.098 28.446 1.00 66.81 111 ALA A N 1
ATOM 863 C CA . ALA A 1 111 ? -5.472 12.461 29.760 1.00 66.81 111 ALA A CA 1
ATOM 864 C C . ALA A 1 111 ? -4.141 12.507 30.525 1.00 66.81 111 ALA A C 1
ATOM 866 O O . ALA A 1 111 ? -4.192 12.709 31.759 1.00 66.81 111 ALA A O 1
#

Foldseek 3Di:
DPPCPQVPLFDLVQKDKDAPQPDVVVLLVVQVVPCVCPVVPHNVSCVVQVQQQVCLVPSCPPDDSPGNGIDIDGDPVVCVVDVVDDPVVVVVVRNVVSVVVVVVVVVVVVD

Sequence (111 aa):
CEVWRDLDWLVDSDKIGFDTSEHESLQAALVGVFDSQIAGGKRYDLATMGRRKANATYFQSHGVDSSLGVAYGMDLTPLVSNPSLDPAAFTLTFIQRFMNDVAERFERLSA

Secondary structure (DSSP, 8-state):
--SSTT-TTS-GGGPEEEE--S-HHHHHHHHHT-GGGTTTS--HHHHHHHHHHHHHHHH-TTS----S-EEEE---HHHHH-TTS-HHHHHHHHHHHHHHHHHHHHHHHH-